Protein AF-A0A517PHU9-F1 (afdb_monomer)

Structure (mmCIF, N/CA/C/O backbone):
data_AF-A0A517PHU9-F1
#
_entry.id   AF-A0A517PHU9-F1
#
loop_
_atom_site.group_PDB
_atom_site.id
_atom_site.type_symbol
_atom_site.label_atom_id
_atom_site.label_alt_id
_atom_site.label_comp_id
_atom_site.label_asym_id
_atom_site.label_entity_id
_atom_site.label_seq_id
_atom_site.pdbx_PDB_ins_code
_atom_site.Cartn_x
_atom_site.Cartn_y
_atom_site.Cartn_z
_atom_site.occupancy
_atom_site.B_iso_or_equiv
_atom_site.auth_seq_id
_atom_site.auth_comp_id
_atom_site.auth_asym_id
_atom_site.auth_atom_id
_atom_site.pdbx_PDB_model_num
ATOM 1 N N . MET A 1 1 ? -7.280 48.985 -28.881 1.00 46.22 1 MET A N 1
ATOM 2 C CA . MET A 1 1 ? -6.033 48.273 -28.536 1.00 46.22 1 MET A CA 1
ATOM 3 C C . MET A 1 1 ? -6.426 47.048 -27.725 1.00 46.22 1 MET A C 1
ATOM 5 O O . MET A 1 1 ? -6.731 47.186 -26.551 1.00 46.22 1 MET A O 1
ATOM 9 N N . VAL A 1 2 ? -6.591 45.897 -28.382 1.00 38.28 2 VAL A N 1
ATOM 10 C CA . VAL A 1 2 ? -7.002 44.643 -27.729 1.00 38.28 2 VAL A CA 1
ATOM 11 C C . VAL A 1 2 ? -5.738 43.955 -27.226 1.00 38.28 2 VAL A C 1
ATOM 13 O O . VAL A 1 2 ? -4.862 43.632 -28.023 1.00 38.28 2 VAL A O 1
ATOM 16 N N . LEU A 1 3 ? -5.623 43.793 -25.909 1.00 48.06 3 LEU A N 1
ATOM 17 C CA . LEU A 1 3 ? -4.520 43.074 -25.283 1.00 48.06 3 LEU A CA 1
ATOM 18 C C . LEU A 1 3 ? -4.846 41.576 -25.309 1.00 48.06 3 LEU A C 1
ATOM 20 O O . LEU A 1 3 ? -5.691 41.102 -24.554 1.00 48.06 3 LEU A O 1
ATOM 24 N N . LEU A 1 4 ? -4.201 40.849 -26.217 1.00 51.66 4 LEU A N 1
ATOM 25 C CA . LEU A 1 4 ? -4.276 39.396 -26.305 1.00 51.66 4 LEU A CA 1
ATOM 26 C C . LEU A 1 4 ? -3.324 38.797 -25.258 1.00 51.66 4 LEU A C 1
ATOM 28 O O . LEU A 1 4 ? -2.106 38.866 -25.412 1.00 51.66 4 LEU A O 1
ATOM 32 N N . ILE A 1 5 ? -3.868 38.240 -24.175 1.00 63.97 5 ILE A N 1
ATOM 33 C CA . ILE A 1 5 ? -3.088 37.479 -23.191 1.00 63.97 5 ILE A CA 1
ATOM 34 C C . ILE A 1 5 ? -2.898 36.068 -23.753 1.00 63.97 5 ILE A C 1
ATOM 36 O O . ILE A 1 5 ? -3.802 35.237 -23.698 1.00 63.97 5 ILE A O 1
ATOM 40 N N . CYS A 1 6 ? -1.721 35.796 -24.314 1.00 52.59 6 CYS A N 1
ATOM 41 C CA . CYS A 1 6 ? -1.304 34.436 -24.637 1.00 52.59 6 CYS A CA 1
ATOM 42 C C . CYS A 1 6 ? -0.973 33.695 -23.333 1.00 52.59 6 CYS A C 1
ATOM 44 O O . CYS A 1 6 ? 0.110 33.883 -22.778 1.00 52.59 6 CYS A O 1
ATOM 46 N N . LEU A 1 7 ? -1.876 32.834 -22.849 1.00 63.62 7 LEU A N 1
ATOM 47 C CA . LEU A 1 7 ? -1.482 31.765 -21.932 1.00 63.62 7 LEU A CA 1
ATOM 48 C C . LEU A 1 7 ? -0.604 30.792 -22.720 1.00 63.62 7 LEU A C 1
ATOM 50 O O . LEU A 1 7 ? -1.102 29.975 -23.492 1.00 63.62 7 LEU A O 1
ATOM 54 N N . MET A 1 8 ? 0.709 30.903 -22.551 1.00 59.84 8 MET A N 1
ATOM 55 C CA . MET A 1 8 ? 1.625 29.863 -23.000 1.00 59.84 8 MET A CA 1
ATOM 56 C C . MET A 1 8 ? 1.336 28.613 -22.161 1.00 59.84 8 MET A C 1
ATOM 58 O O . MET A 1 8 ? 1.429 28.696 -20.933 1.00 59.84 8 MET A O 1
ATOM 62 N N . PRO A 1 9 ? 0.980 27.467 -22.766 1.00 56.69 9 PRO A N 1
ATOM 63 C CA . PRO A 1 9 ? 0.928 26.224 -22.023 1.00 56.69 9 PRO A CA 1
ATOM 64 C C . PRO A 1 9 ? 2.341 25.952 -21.512 1.00 56.69 9 PRO A C 1
ATOM 66 O O . PRO A 1 9 ? 3.284 25.807 -22.292 1.00 56.69 9 PRO A O 1
ATOM 69 N N . THR A 1 10 ? 2.509 25.922 -20.193 1.00 59.62 10 THR A N 1
ATOM 70 C CA . THR A 1 10 ? 3.708 25.357 -19.589 1.00 59.62 10 THR A CA 1
ATOM 71 C C . THR A 1 10 ? 3.777 23.909 -20.047 1.00 59.62 10 THR A C 1
ATOM 73 O O . THR A 1 10 ? 2.949 23.083 -19.667 1.00 59.62 10 THR A O 1
ATOM 76 N N . ALA A 1 11 ? 4.736 23.601 -20.919 1.00 56.56 11 ALA A N 1
ATOM 77 C CA . ALA A 1 11 ? 5.049 22.224 -21.246 1.00 56.56 11 ALA A CA 1
ATOM 78 C C . ALA A 1 11 ? 5.404 21.527 -19.929 1.00 56.56 11 ALA A C 1
ATOM 80 O O . ALA A 1 11 ? 6.419 21.847 -19.304 1.00 56.56 1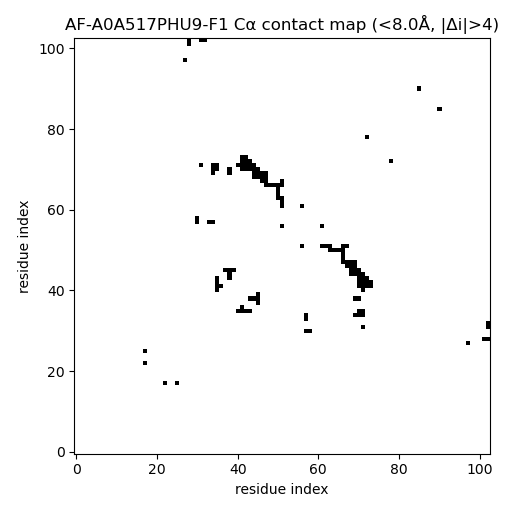1 ALA A O 1
ATOM 81 N N . LEU A 1 12 ? 4.523 20.633 -19.474 1.00 48.88 12 LEU A N 1
ATOM 82 C CA . LEU A 1 12 ? 4.771 19.785 -18.322 1.00 48.88 12 LEU A CA 1
ATOM 83 C C . LEU A 1 12 ? 6.050 19.009 -18.638 1.00 48.88 12 LEU A C 1
ATOM 85 O O . LEU A 1 12 ? 6.091 18.217 -19.580 1.00 48.88 12 LEU A O 1
ATOM 89 N N . LYS A 1 13 ? 7.126 19.336 -17.924 1.00 48.84 13 LYS A N 1
ATOM 90 C CA . LYS A 1 13 ? 8.439 18.727 -18.109 1.00 48.84 13 LYS A CA 1
ATOM 91 C C . LYS A 1 13 ? 8.251 17.208 -18.015 1.00 48.84 13 LYS A C 1
ATOM 93 O O . LYS A 1 13 ? 7.743 16.728 -17.004 1.00 48.84 13 LYS A O 1
ATOM 98 N N . GLY A 1 14 ? 8.596 16.479 -19.080 1.00 62.09 14 GLY A N 1
ATOM 99 C CA . GLY A 1 14 ? 8.592 15.015 -19.073 1.00 62.09 14 GLY A CA 1
ATOM 100 C C . GLY A 1 14 ? 9.361 14.482 -17.859 1.00 62.09 14 GLY A C 1
ATOM 101 O O . GLY A 1 14 ? 10.291 15.146 -17.394 1.00 62.09 14 GLY A O 1
ATOM 102 N N . GLY A 1 15 ? 8.920 13.335 -17.331 1.00 71.00 15 GLY A N 1
ATOM 103 C CA . GLY A 1 15 ? 9.391 12.775 -16.060 1.00 71.00 15 GLY A CA 1
ATOM 104 C C . GLY A 1 15 ? 10.915 12.780 -15.913 1.00 71.00 15 GLY A C 1
ATOM 105 O O . GLY A 1 15 ? 11.648 12.567 -16.878 1.00 71.00 15 GLY A O 1
ATOM 106 N N . GLU A 1 16 ? 11.386 13.059 -14.697 1.00 84.81 16 GLU A N 1
ATOM 107 C CA . GLU A 1 16 ? 12.812 13.073 -14.371 1.00 84.81 16 GLU A CA 1
ATOM 108 C C . GLU A 1 16 ? 13.432 11.688 -14.618 1.00 84.81 16 GLU A C 1
ATOM 110 O O . GLU A 1 16 ? 12.892 10.673 -14.177 1.00 84.81 16 GLU A O 1
ATOM 115 N N . THR A 1 17 ? 14.569 11.627 -15.320 1.00 92.31 17 THR A N 1
ATOM 116 C CA . THR A 1 17 ? 15.283 10.362 -15.532 1.00 92.31 17 THR A CA 1
ATOM 117 C C . THR A 1 17 ? 15.711 9.769 -14.192 1.00 92.31 17 THR A C 1
ATOM 119 O O . THR A 1 17 ? 16.427 10.413 -13.416 1.00 92.31 17 THR A O 1
ATOM 122 N N . VAL A 1 18 ? 15.310 8.521 -13.942 1.00 93.94 18 VAL A N 1
ATOM 123 C CA . VAL A 1 18 ? 15.661 7.811 -12.710 1.00 93.94 18 VAL A CA 1
ATOM 124 C C . VAL A 1 18 ? 17.168 7.551 -12.663 1.00 93.94 18 VAL A C 1
ATOM 126 O O . VAL A 1 18 ? 17.764 7.050 -13.616 1.00 93.94 18 VAL A O 1
ATOM 129 N N . ASN A 1 19 ? 17.791 7.904 -11.546 1.00 94.75 19 ASN A N 1
ATOM 130 C CA . ASN A 1 19 ? 19.196 7.683 -11.238 1.00 94.75 19 ASN A CA 1
ATOM 131 C C . ASN A 1 19 ? 19.352 7.388 -9.734 1.00 94.75 19 ASN A C 1
ATOM 133 O O . ASN A 1 19 ? 18.389 7.426 -8.971 1.00 94.75 19 ASN A O 1
ATOM 137 N N . VAL A 1 20 ? 20.575 7.104 -9.284 1.00 96.38 20 VAL A N 1
ATOM 138 C CA . VAL A 1 20 ? 20.840 6.720 -7.885 1.00 96.38 20 VAL A CA 1
ATOM 139 C C . VAL A 1 20 ? 20.385 7.763 -6.851 1.00 96.38 20 VAL A C 1
ATOM 141 O O . VAL A 1 20 ? 20.059 7.398 -5.726 1.00 96.38 20 VAL A O 1
ATOM 144 N N . LEU A 1 21 ? 20.324 9.045 -7.219 1.00 95.69 21 LEU A N 1
ATOM 145 C CA . LEU A 1 21 ? 19.963 10.136 -6.311 1.00 95.69 21 LEU A CA 1
ATOM 146 C C . LEU A 1 21 ? 18.448 10.280 -6.124 1.00 95.69 21 LEU A C 1
ATOM 148 O O . LEU A 1 21 ? 18.020 10.791 -5.094 1.00 95.69 21 LEU A O 1
ATOM 152 N N . ASN A 1 22 ? 17.638 9.841 -7.094 1.00 91.94 22 ASN A N 1
ATOM 153 C CA . ASN A 1 22 ? 16.176 9.985 -7.054 1.00 91.94 22 ASN A CA 1
ATOM 154 C C . ASN A 1 22 ? 15.418 8.647 -7.004 1.00 91.94 22 ASN A C 1
ATOM 156 O O . ASN A 1 22 ? 14.193 8.655 -6.876 1.00 91.94 22 ASN A O 1
ATOM 160 N N . TYR A 1 23 ? 16.127 7.513 -7.044 1.00 93.06 23 TYR A N 1
ATOM 161 C CA . TYR A 1 23 ? 15.531 6.175 -7.055 1.00 93.06 23 TYR A CA 1
ATOM 162 C C . TYR A 1 23 ? 14.555 5.942 -5.898 1.00 93.06 23 TYR A C 1
ATOM 164 O O . TYR A 1 23 ? 13.474 5.416 -6.121 1.00 93.06 23 TYR A O 1
ATOM 172 N N . ILE A 1 24 ? 14.894 6.370 -4.675 1.00 92.38 24 ILE A N 1
ATOM 173 C CA . ILE A 1 24 ? 14.041 6.150 -3.492 1.00 92.38 24 ILE A CA 1
ATOM 174 C C . ILE A 1 24 ? 12.667 6.802 -3.682 1.00 92.38 24 ILE A C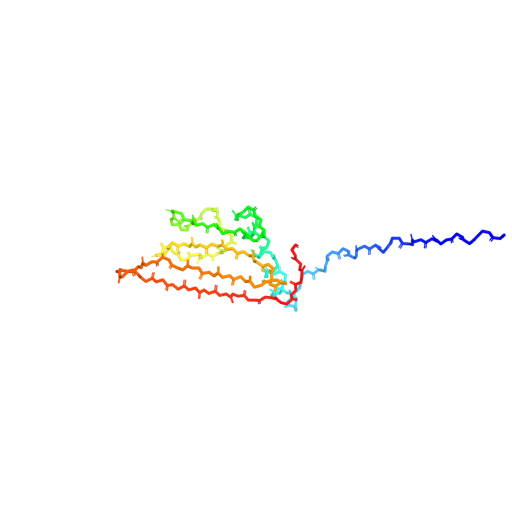 1
ATOM 176 O O . ILE A 1 24 ? 11.644 6.167 -3.432 1.00 92.38 24 ILE A O 1
ATOM 180 N N . SER A 1 25 ? 12.632 8.050 -4.152 1.00 90.75 25 SER A N 1
ATOM 181 C CA . SER A 1 25 ? 11.368 8.729 -4.440 1.00 90.75 25 SER A CA 1
ATOM 182 C C . SER A 1 25 ? 10.647 8.105 -5.628 1.00 90.75 25 SER A C 1
ATOM 184 O O . SER A 1 25 ? 9.451 7.869 -5.539 1.00 90.75 25 SER A O 1
ATOM 186 N N . ALA A 1 26 ? 11.362 7.807 -6.714 1.00 92.06 26 ALA A N 1
ATOM 187 C CA . ALA A 1 26 ? 10.761 7.220 -7.908 1.00 92.06 26 ALA A CA 1
ATOM 188 C C . ALA A 1 26 ? 10.104 5.858 -7.615 1.00 92.06 26 ALA A C 1
ATOM 190 O O . ALA A 1 26 ? 8.985 5.607 -8.051 1.00 92.06 26 ALA A O 1
ATOM 191 N N . GLU A 1 27 ? 10.765 5.006 -6.831 1.00 91.88 27 GLU A N 1
ATOM 192 C CA . GLU A 1 27 ? 10.225 3.714 -6.403 1.00 91.88 27 GLU A CA 1
ATOM 193 C C . GLU A 1 27 ? 9.062 3.883 -5.416 1.00 91.88 27 GLU A C 1
ATOM 195 O O . GLU A 1 27 ? 8.075 3.159 -5.504 1.00 91.88 27 GLU A O 1
ATOM 200 N N . THR A 1 28 ? 9.125 4.866 -4.510 1.00 93.06 28 THR A N 1
ATOM 201 C CA . THR A 1 28 ? 8.004 5.174 -3.601 1.00 93.06 28 THR A CA 1
ATOM 202 C C . THR A 1 28 ? 6.756 5.585 -4.384 1.00 93.06 28 THR A C 1
ATOM 204 O O . THR A 1 28 ? 5.674 5.059 -4.122 1.00 93.06 28 THR A O 1
ATOM 207 N N . ASP A 1 29 ? 6.911 6.461 -5.380 1.00 92.06 29 ASP A N 1
ATOM 208 C CA . ASP A 1 29 ? 5.821 6.909 -6.252 1.00 92.06 29 ASP A CA 1
ATOM 209 C C . ASP A 1 29 ? 5.226 5.731 -7.048 1.00 92.06 29 ASP A C 1
ATOM 211 O O . ASP A 1 29 ? 4.003 5.606 -7.150 1.00 92.06 29 ASP A O 1
ATOM 215 N N . LEU A 1 30 ? 6.069 4.823 -7.562 1.00 92.00 30 LEU A N 1
ATOM 216 C CA . LEU A 1 30 ? 5.619 3.600 -8.241 1.00 92.00 30 LEU A CA 1
ATOM 217 C C . LEU A 1 30 ? 4.817 2.686 -7.307 1.00 92.00 30 LEU A C 1
ATOM 219 O O . LEU A 1 30 ? 3.703 2.293 -7.651 1.00 92.00 30 LEU A O 1
ATOM 223 N N . GLN A 1 31 ? 5.331 2.400 -6.109 1.00 93.75 31 GLN A N 1
ATOM 224 C CA . GLN A 1 31 ? 4.641 1.552 -5.132 1.00 93.75 31 GLN A CA 1
ATOM 225 C C . GLN A 1 31 ? 3.296 2.163 -4.717 1.00 93.75 31 GLN A C 1
ATOM 227 O O . GLN A 1 31 ? 2.284 1.463 -4.664 1.00 93.75 31 GLN A O 1
ATOM 232 N N . PHE A 1 32 ? 3.249 3.471 -4.453 1.00 94.56 32 PHE A N 1
ATOM 233 C CA . PHE A 1 32 ? 2.007 4.157 -4.092 1.00 94.56 32 PHE A CA 1
ATOM 234 C C . PHE A 1 32 ? 0.983 4.097 -5.226 1.00 94.56 32 PHE A C 1
ATOM 236 O O . PHE A 1 32 ? -0.182 3.771 -4.985 1.00 94.56 32 PHE A O 1
ATOM 243 N N . LYS A 1 33 ? 1.416 4.346 -6.464 1.00 94.06 33 LYS A N 1
ATOM 244 C CA . LYS A 1 33 ? 0.560 4.252 -7.647 1.00 94.06 33 LYS A CA 1
ATOM 245 C C . LYS A 1 33 ? -0.011 2.846 -7.817 1.00 94.06 33 LYS A C 1
ATOM 247 O O . LYS A 1 33 ? -1.217 2.703 -8.021 1.00 94.06 33 LYS A O 1
ATOM 252 N N . ASP A 1 34 ? 0.822 1.819 -7.705 1.00 94.75 34 ASP A N 1
ATOM 253 C CA . ASP A 1 34 ? 0.400 0.438 -7.927 1.00 94.75 34 ASP A CA 1
ATOM 254 C C . ASP A 1 34 ? -0.526 -0.066 -6.813 1.00 94.75 34 ASP A C 1
ATOM 256 O O . ASP A 1 34 ? -1.532 -0.715 -7.105 1.00 94.75 34 ASP A O 1
ATOM 260 N N . TYR A 1 35 ? -0.271 0.281 -5.546 1.00 95.31 35 TYR A N 1
ATOM 261 C CA . TYR A 1 35 ? -1.178 -0.061 -4.444 1.00 95.31 35 TYR A CA 1
ATOM 262 C C . TYR A 1 35 ? -2.498 0.706 -4.498 1.00 95.31 35 TYR A C 1
ATOM 264 O O . TYR A 1 35 ? -3.546 0.121 -4.211 1.00 95.31 35 TYR A O 1
ATOM 272 N N . ALA A 1 36 ? -2.479 1.980 -4.897 1.00 95.75 36 ALA A N 1
ATOM 273 C CA . ALA A 1 36 ? -3.703 2.730 -5.148 1.00 95.75 36 ALA A CA 1
ATOM 274 C C . ALA A 1 36 ? -4.510 2.064 -6.271 1.00 95.75 36 ALA A C 1
ATOM 276 O O . ALA A 1 36 ? -5.693 1.789 -6.086 1.00 95.75 36 ALA A O 1
ATOM 277 N N . ALA A 1 37 ? -3.880 1.722 -7.399 1.00 95.31 37 ALA A N 1
ATOM 278 C CA . ALA A 1 37 ? -4.542 1.027 -8.502 1.00 95.31 37 ALA A CA 1
ATOM 279 C C . ALA A 1 37 ? -5.112 -0.334 -8.069 1.00 95.31 37 ALA A C 1
ATOM 281 O O . ALA A 1 37 ? -6.272 -0.635 -8.358 1.00 95.31 37 ALA A O 1
ATOM 282 N N . LEU A 1 38 ? -4.340 -1.121 -7.314 1.00 94.44 38 LEU A N 1
ATOM 283 C CA . LEU A 1 38 ? -4.760 -2.417 -6.781 1.00 94.44 38 LEU A CA 1
ATOM 284 C C . LEU A 1 38 ? -5.977 -2.291 -5.850 1.00 94.44 38 LEU A C 1
ATOM 286 O O . LEU A 1 38 ? -6.869 -3.138 -5.885 1.00 94.44 38 LEU A O 1
ATOM 290 N N . ALA A 1 39 ? -6.039 -1.232 -5.039 1.00 95.94 39 ALA A N 1
ATOM 291 C CA . ALA A 1 39 ? -7.162 -0.965 -4.143 1.00 95.94 39 ALA A CA 1
ATOM 292 C C . ALA A 1 39 ? -8.393 -0.348 -4.832 1.00 95.94 39 ALA A C 1
ATOM 294 O O . ALA A 1 39 ? -9.439 -0.199 -4.196 1.00 95.94 39 ALA A O 1
ATOM 295 N N . GLY A 1 40 ? -8.299 -0.014 -6.123 1.00 96.69 40 GLY A N 1
ATOM 296 C CA . GLY A 1 40 ? -9.366 0.651 -6.875 1.00 96.69 40 GLY A CA 1
ATOM 297 C C . GLY A 1 40 ? -9.366 2.179 -6.749 1.00 96.69 40 GLY A C 1
ATOM 298 O O . GLY A 1 40 ? -10.396 2.812 -6.978 1.00 96.69 40 GLY A O 1
ATOM 299 N N . GLY A 1 41 ? -8.232 2.769 -6.376 1.00 96.00 41 GLY A N 1
AT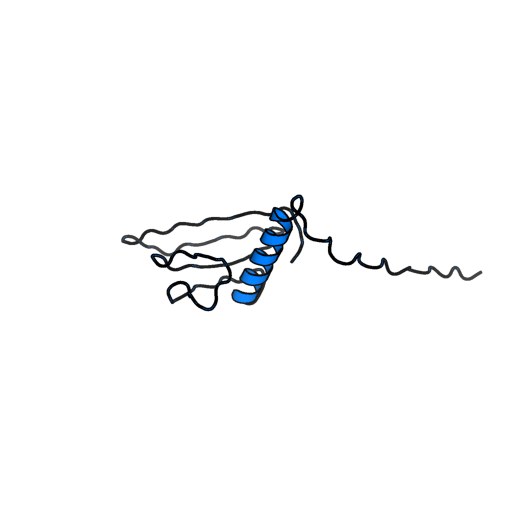OM 300 C CA . GLY A 1 41 ? -7.973 4.207 -6.326 1.00 96.00 41 GLY A CA 1
ATOM 301 C C . GLY A 1 41 ? -7.472 4.704 -4.967 1.00 96.00 41 GLY A C 1
ATOM 302 O O . GLY A 1 41 ? -7.512 3.997 -3.958 1.00 96.00 41 GLY A O 1
ATOM 303 N N . VAL A 1 42 ? -7.031 5.965 -4.937 1.00 94.44 42 VAL A N 1
ATOM 304 C CA . VAL A 1 42 ? -6.680 6.679 -3.697 1.00 94.44 42 VAL A CA 1
ATOM 305 C C . VAL A 1 42 ? -7.913 6.780 -2.788 1.00 94.44 42 VAL A C 1
ATOM 307 O O . VAL A 1 42 ? -9.040 6.974 -3.248 1.00 94.44 42 VAL A O 1
ATOM 310 N N . GLY A 1 43 ? -7.715 6.613 -1.482 1.00 94.69 43 GLY A N 1
ATOM 311 C CA . GLY A 1 43 ? -8.779 6.641 -0.478 1.00 94.69 43 GLY A CA 1
ATOM 312 C C . GLY A 1 43 ? -9.560 5.331 -0.338 1.00 94.69 43 GLY A C 1
ATOM 313 O O . GLY A 1 43 ? -10.519 5.270 0.436 1.00 94.69 43 GLY A O 1
ATOM 314 N N . LYS A 1 44 ? -9.181 4.274 -1.066 1.00 96.56 44 LYS A N 1
ATOM 315 C CA . LYS A 1 44 ? -9.795 2.943 -0.969 1.00 96.56 44 LYS A CA 1
ATOM 316 C C . LYS A 1 44 ? -8.923 1.999 -0.146 1.00 96.56 44 LYS A C 1
ATOM 318 O O . LYS A 1 44 ? -7.701 2.015 -0.252 1.00 96.56 44 LYS A O 1
ATOM 323 N N . LEU A 1 45 ? -9.578 1.167 0.667 1.00 96.25 45 LEU A N 1
ATOM 324 C CA . LEU A 1 45 ? -8.933 0.106 1.438 1.00 96.25 45 LEU A CA 1
ATOM 325 C C . LEU A 1 45 ? -9.243 -1.249 0.803 1.00 96.25 45 LEU A C 1
ATOM 327 O O . LEU A 1 45 ? -10.399 -1.678 0.776 1.00 96.25 45 LEU A O 1
ATOM 331 N N . LEU A 1 46 ? -8.207 -1.950 0.361 1.00 96.06 46 LEU A N 1
ATOM 332 C CA . LEU A 1 46 ? -8.286 -3.342 -0.055 1.00 96.06 46 LEU A CA 1
ATOM 333 C C . LEU A 1 46 ? -7.989 -4.255 1.129 1.00 96.06 46 LEU A C 1
ATOM 335 O O . LEU A 1 46 ? -6.966 -4.097 1.784 1.00 96.06 46 LEU A O 1
ATOM 339 N N . ASN A 1 47 ? -8.840 -5.253 1.358 1.00 95.62 47 ASN A N 1
ATOM 340 C CA . ASN A 1 47 ? -8.562 -6.353 2.281 1.00 95.62 47 ASN A CA 1
ATOM 341 C C . ASN A 1 47 ? -8.281 -7.617 1.469 1.00 95.62 47 ASN A C 1
ATOM 343 O O . ASN A 1 47 ? -9.202 -8.185 0.877 1.00 95.62 47 ASN A O 1
ATOM 347 N N . VAL A 1 48 ? -7.027 -8.062 1.444 1.00 93.94 48 VAL A N 1
ATOM 348 C CA . VAL A 1 48 ? -6.634 -9.265 0.709 1.00 93.94 48 VAL A CA 1
ATOM 349 C C . VAL A 1 48 ? -7.078 -10.498 1.500 1.00 93.94 48 VAL A C 1
ATOM 351 O O . VAL A 1 48 ? -6.886 -10.583 2.713 1.00 93.94 48 VAL A O 1
ATOM 354 N N . ARG A 1 49 ? -7.732 -11.446 0.821 1.00 94.06 49 ARG A N 1
ATOM 355 C CA . ARG A 1 49 ? -8.292 -12.666 1.439 1.00 94.06 49 ARG A CA 1
ATOM 356 C C . ARG A 1 49 ? -7.458 -13.921 1.197 1.00 94.06 49 ARG A C 1
ATOM 358 O O . ARG A 1 49 ? -7.767 -14.969 1.752 1.00 94.06 49 ARG A O 1
ATOM 365 N N . GLU A 1 50 ? -6.399 -13.794 0.410 1.00 93.44 50 GLU A N 1
ATOM 366 C CA . GLU A 1 50 ? -5.463 -14.862 0.082 1.00 93.44 50 GLU A CA 1
ATOM 367 C C . GLU A 1 50 ? -4.038 -14.454 0.466 1.00 93.44 50 GLU A C 1
ATOM 369 O O . GLU A 1 50 ? -3.736 -13.274 0.655 1.00 93.44 50 GLU A O 1
ATOM 374 N N . VAL A 1 51 ? -3.151 -15.441 0.594 1.00 93.06 51 VAL A N 1
ATOM 375 C CA . VAL A 1 51 ? -1.727 -15.187 0.844 1.00 93.06 51 VAL A CA 1
ATOM 376 C C . VAL A 1 51 ? -1.099 -14.423 -0.322 1.00 93.06 51 VAL A C 1
ATOM 378 O O . VAL A 1 51 ? -1.521 -14.569 -1.470 1.00 93.06 51 VAL A O 1
ATOM 381 N N . TYR A 1 52 ? -0.050 -13.648 -0.040 1.00 91.62 52 TYR A N 1
ATOM 382 C CA . TYR A 1 52 ? 0.647 -12.866 -1.062 1.00 91.62 52 TYR A CA 1
ATOM 383 C C . TYR A 1 52 ? 1.074 -13.746 -2.252 1.00 91.62 52 TYR A C 1
ATOM 385 O O . TYR A 1 52 ? 1.620 -14.845 -2.071 1.00 91.62 52 TYR A O 1
ATOM 393 N N . SER A 1 53 ? 0.802 -13.272 -3.471 1.00 90.44 53 SER A N 1
ATOM 394 C CA . SER A 1 53 ? 1.091 -14.009 -4.704 1.00 90.44 53 SER A CA 1
ATOM 395 C C . SER A 1 53 ? 2.597 -14.099 -4.950 1.00 90.44 53 SER A C 1
ATOM 397 O O . SER A 1 53 ? 3.351 -13.184 -4.636 1.00 90.44 53 SER A O 1
ATOM 399 N N . VAL A 1 54 ? 3.043 -15.201 -5.553 1.00 92.38 54 VAL A N 1
ATOM 400 C CA . VAL A 1 54 ? 4.432 -15.366 -6.027 1.00 92.38 54 VAL A CA 1
ATOM 401 C C . VAL A 1 54 ? 4.579 -15.098 -7.525 1.00 92.38 54 VAL A C 1
ATOM 403 O O . VAL A 1 54 ? 5.687 -15.119 -8.043 1.00 92.38 54 VAL A O 1
ATOM 406 N N . LYS 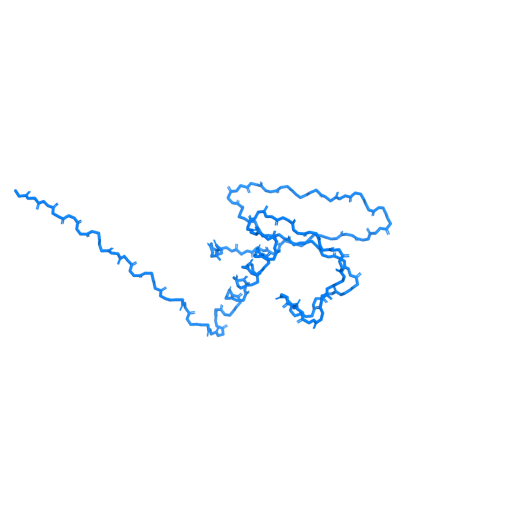A 1 55 ? 3.462 -14.885 -8.234 1.00 91.25 55 LYS A N 1
ATOM 407 C CA . LYS A 1 55 ? 3.442 -14.649 -9.688 1.00 91.25 55 LYS A CA 1
ATOM 408 C C . LYS A 1 55 ? 3.052 -13.221 -10.060 1.00 91.25 55 LYS A C 1
ATOM 410 O O . LYS A 1 55 ? 3.455 -12.752 -11.113 1.00 91.25 55 LYS A O 1
ATOM 415 N N . ASN A 1 56 ? 2.257 -12.557 -9.222 1.00 88.00 56 ASN A N 1
ATOM 416 C CA . ASN A 1 56 ? 1.783 -11.195 -9.451 1.00 88.00 56 ASN A CA 1
ATOM 417 C C . ASN A 1 56 ? 2.080 -10.350 -8.208 1.00 88.00 56 ASN A C 1
ATOM 419 O O . ASN A 1 56 ? 1.275 -10.316 -7.278 1.00 88.00 56 ASN A O 1
ATOM 423 N N . GLN A 1 57 ? 3.283 -9.781 -8.156 1.00 88.19 57 GLN A N 1
ATOM 424 C CA . GLN A 1 57 ? 3.835 -9.109 -6.980 1.00 88.19 57 GLN A CA 1
ATOM 425 C C . GLN A 1 57 ? 3.903 -7.602 -7.218 1.00 88.19 57 GLN A C 1
ATOM 427 O O . GLN A 1 57 ? 4.639 -7.165 -8.094 1.00 88.19 57 GLN A O 1
ATOM 432 N N . THR A 1 58 ? 3.171 -6.823 -6.417 1.00 89.88 58 THR A N 1
ATOM 433 C CA . THR A 1 58 ? 3.303 -5.354 -6.389 1.00 89.88 58 THR A CA 1
ATOM 434 C C . THR A 1 58 ? 4.608 -4.940 -5.708 1.00 89.88 58 THR A C 1
ATOM 436 O O . THR A 1 58 ? 5.359 -4.108 -6.201 1.00 89.88 58 THR A O 1
ATOM 439 N N . THR A 1 59 ? 4.925 -5.592 -4.593 1.00 89.94 59 THR A N 1
ATOM 440 C CA . THR A 1 59 ? 6.206 -5.481 -3.901 1.00 89.94 59 THR A CA 1
ATOM 441 C C . THR A 1 59 ? 6.866 -6.849 -3.896 1.00 89.94 59 THR A C 1
ATOM 443 O O . THR A 1 59 ? 6.237 -7.870 -3.596 1.00 89.94 59 THR A O 1
ATOM 446 N N . ILE A 1 60 ? 8.154 -6.876 -4.223 1.00 89.31 60 ILE A N 1
ATOM 447 C CA . ILE A 1 60 ? 8.936 -8.107 -4.191 1.00 89.31 60 ILE A CA 1
ATOM 448 C C . ILE A 1 60 ? 9.012 -8.665 -2.765 1.00 89.31 60 ILE A C 1
ATOM 450 O O . ILE A 1 60 ? 9.092 -7.922 -1.790 1.00 89.31 60 ILE A O 1
ATOM 454 N N . HIS A 1 61 ? 9.005 -9.993 -2.654 1.00 90.06 61 HIS A N 1
ATOM 455 C CA . HIS A 1 61 ? 9.201 -10.707 -1.385 1.00 90.06 61 HIS A CA 1
ATOM 456 C C . HIS A 1 61 ? 8.194 -10.336 -0.272 1.00 90.06 61 HIS A C 1
ATOM 458 O O . HIS A 1 61 ? 8.554 -10.261 0.903 1.00 90.06 61 HIS A O 1
ATOM 464 N N . GLY A 1 62 ? 6.917 -10.144 -0.622 1.00 89.94 62 GLY A N 1
ATOM 465 C CA . GLY A 1 62 ? 5.849 -9.977 0.370 1.00 89.94 62 GLY A CA 1
ATOM 466 C C . GLY A 1 62 ? 5.760 -11.161 1.346 1.00 89.94 62 GLY A C 1
ATOM 467 O O . GLY A 1 62 ? 5.877 -12.321 0.940 1.00 89.94 62 GLY A O 1
ATOM 468 N N . ASN A 1 63 ? 5.540 -10.874 2.635 1.00 92.50 63 ASN A N 1
ATOM 469 C CA . ASN A 1 63 ? 5.421 -11.901 3.673 1.00 92.50 63 ASN A CA 1
ATOM 470 C C . ASN A 1 63 ? 4.170 -12.764 3.429 1.00 92.50 63 ASN A C 1
ATOM 472 O O . ASN A 1 63 ? 3.079 -12.244 3.220 1.00 92.50 63 ASN A O 1
ATOM 476 N N . ARG A 1 64 ? 4.300 -14.090 3.462 1.00 94.06 64 ARG A N 1
ATOM 477 C CA . ARG A 1 64 ? 3.183 -15.018 3.206 1.00 94.06 64 ARG A CA 1
ATOM 478 C C . ARG A 1 64 ? 2.571 -15.609 4.477 1.00 94.06 64 ARG A C 1
ATOM 480 O O . ARG A 1 64 ? 1.569 -16.309 4.373 1.00 94.06 64 ARG A O 1
ATOM 487 N N . ASP A 1 65 ? 3.118 -15.276 5.645 1.00 94.38 65 ASP A N 1
ATOM 488 C CA . ASP A 1 65 ? 2.621 -15.720 6.954 1.00 94.38 65 ASP A CA 1
ATOM 489 C C . ASP A 1 65 ? 1.497 -14.822 7.506 1.00 94.38 65 ASP A C 1
ATOM 491 O O . ASP A 1 65 ? 0.908 -15.114 8.548 1.00 94.38 65 ASP A O 1
ATOM 495 N N . ILE A 1 66 ? 1.184 -13.720 6.816 1.00 92.69 66 ILE A N 1
ATOM 496 C CA . ILE A 1 66 ? 0.150 -12.752 7.197 1.00 92.69 66 ILE A CA 1
ATOM 497 C C . ILE A 1 66 ? -0.776 -12.431 6.022 1.00 92.69 66 ILE A C 1
ATOM 499 O O . ILE A 1 66 ? -0.419 -12.591 4.855 1.00 92.69 66 ILE A O 1
ATOM 503 N N . LEU A 1 67 ? -1.974 -11.940 6.344 1.00 94.38 67 LEU A N 1
ATOM 504 C CA . LEU A 1 67 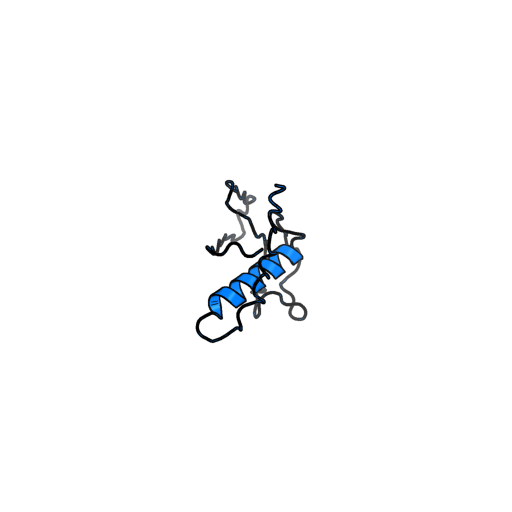? -2.867 -11.309 5.374 1.00 94.38 67 LEU A CA 1
ATOM 505 C C . LEU A 1 67 ? -2.687 -9.795 5.432 1.00 94.38 67 LEU A C 1
ATOM 507 O O . LEU A 1 67 ? -2.542 -9.225 6.515 1.00 94.38 67 LEU A O 1
ATOM 511 N N . TYR A 1 68 ? -2.725 -9.156 4.266 1.00 94.75 68 TYR A N 1
ATOM 512 C CA . TYR A 1 68 ? -2.537 -7.718 4.139 1.00 94.75 68 TYR A CA 1
ATOM 513 C C . TYR A 1 68 ? -3.844 -6.981 3.875 1.00 94.75 68 TYR A C 1
ATOM 515 O O . TYR A 1 68 ? -4.731 -7.465 3.166 1.00 94.75 68 TYR A O 1
ATOM 523 N N . SER A 1 69 ? -3.883 -5.749 4.368 1.00 95.62 69 SER A N 1
ATOM 524 C CA . SER A 1 69 ? -4.779 -4.716 3.871 1.00 95.62 69 SER A CA 1
ATOM 525 C C . SER A 1 69 ? -3.939 -3.549 3.360 1.00 95.62 69 SER A C 1
ATOM 527 O O . SER A 1 69 ? -2.973 -3.161 4.016 1.00 95.62 69 SER A O 1
ATOM 529 N N . PHE A 1 70 ? -4.296 -3.005 2.198 1.00 95.69 70 PHE A N 1
ATOM 530 C CA . PHE A 1 70 ? -3.557 -1.931 1.531 1.00 95.69 70 PHE A CA 1
ATOM 531 C C . PHE A 1 70 ? -4.468 -0.743 1.254 1.00 95.69 70 PHE A C 1
ATOM 533 O O . PHE A 1 70 ? -5.622 -0.918 0.863 1.00 95.69 70 PHE A O 1
ATOM 540 N N . GLY A 1 71 ? -3.935 0.460 1.425 1.00 95.62 71 GLY A N 1
ATOM 541 C CA . GLY A 1 71 ? -4.602 1.696 1.050 1.00 95.62 71 GLY A CA 1
ATOM 542 C C . GLY A 1 71 ? -3.595 2.832 0.968 1.00 95.62 71 GLY A C 1
ATOM 543 O O . GLY A 1 71 ? -2.624 2.860 1.723 1.00 95.62 71 GLY A O 1
ATOM 544 N N . VAL A 1 72 ? -3.838 3.754 0.044 1.00 95.69 72 VAL A N 1
ATOM 545 C CA . VAL A 1 72 ? -3.062 4.986 -0.122 1.00 95.69 72 VAL A CA 1
ATOM 546 C C . VAL A 1 72 ? -4.026 6.147 0.036 1.00 95.69 72 VAL A C 1
ATOM 548 O O . VAL A 1 72 ? -5.106 6.138 -0.557 1.00 95.69 72 VAL A O 1
ATOM 551 N N . TYR A 1 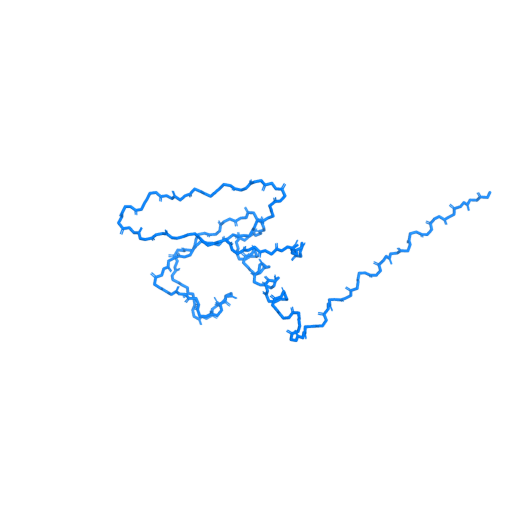73 ? -3.664 7.117 0.867 1.00 94.94 73 TYR A N 1
ATOM 552 C CA . TYR A 1 73 ? -4.544 8.209 1.261 1.00 94.94 73 TYR A CA 1
ATOM 553 C C . TYR A 1 73 ? -3.819 9.539 1.115 1.00 94.94 73 TYR A C 1
ATOM 555 O O . TYR A 1 73 ? -2.699 9.685 1.599 1.00 94.94 73 TYR A O 1
ATOM 563 N N . ASP A 1 74 ? -4.491 10.507 0.497 1.00 93.06 74 ASP A N 1
ATOM 564 C CA . ASP A 1 74 ? -4.119 11.911 0.622 1.00 93.06 74 ASP A CA 1
ATOM 565 C C . ASP A 1 74 ? -4.575 12.415 2.000 1.00 93.06 74 ASP A C 1
ATOM 567 O O . ASP A 1 74 ? -5.745 12.288 2.372 1.00 93.06 74 ASP A O 1
ATOM 571 N N . LEU A 1 75 ? -3.630 12.955 2.767 1.00 92.06 75 LEU A N 1
ATOM 572 C CA . LEU A 1 75 ? -3.848 13.452 4.123 1.00 92.06 75 LEU A CA 1
ATOM 573 C C . LEU A 1 75 ? -4.157 14.956 4.167 1.00 92.06 75 LEU A C 1
ATOM 575 O O . LEU A 1 75 ? -4.077 15.567 5.233 1.00 92.06 75 LEU A O 1
ATOM 579 N N . ALA A 1 76 ? -4.600 15.548 3.052 1.00 91.50 76 ALA A N 1
ATOM 580 C CA . ALA A 1 76 ? -5.274 16.850 3.044 1.00 91.50 76 ALA A CA 1
ATOM 581 C C . ALA A 1 76 ? -6.506 16.889 3.977 1.00 91.50 76 ALA A C 1
ATOM 583 O O . ALA A 1 76 ? -6.980 17.961 4.356 1.00 91.50 76 ALA A O 1
ATOM 584 N N . SER A 1 77 ? 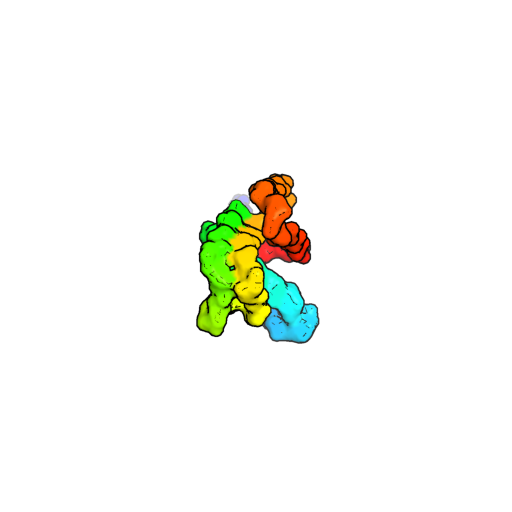-7.036 15.725 4.366 1.00 90.62 77 SER A N 1
ATOM 585 C CA . SER A 1 77 ? -8.022 15.559 5.435 1.00 90.62 77 SER A CA 1
ATOM 586 C C . SER A 1 77 ? -7.662 14.371 6.343 1.00 90.62 77 SER A C 1
ATOM 588 O O . SER A 1 77 ? -7.040 13.416 5.876 1.00 90.62 77 SER A O 1
ATOM 590 N N . PRO A 1 78 ? -8.053 14.383 7.635 1.00 94.69 78 PRO A N 1
ATOM 591 C CA . PRO A 1 78 ? -7.752 13.285 8.550 1.00 94.69 78 PRO A CA 1
ATOM 592 C C . PRO A 1 78 ? -8.375 11.954 8.113 1.00 94.69 78 PRO A C 1
ATOM 594 O O . PRO A 1 78 ? -9.543 11.897 7.728 1.00 94.69 78 PRO A O 1
ATOM 597 N N . VAL A 1 79 ? -7.621 10.866 8.271 1.00 95.00 79 VAL A N 1
ATOM 598 C CA . VAL A 1 79 ? -8.090 9.492 8.045 1.00 95.00 79 VAL A CA 1
ATOM 599 C C . VAL A 1 79 ? -8.114 8.740 9.371 1.00 95.00 79 VAL A C 1
ATOM 601 O O . VAL A 1 79 ? -7.161 8.788 10.144 1.00 95.00 79 VAL A O 1
ATOM 604 N N . THR A 1 80 ? -9.207 8.020 9.633 1.00 96.00 80 THR A N 1
ATOM 605 C CA . THR A 1 80 ? -9.341 7.136 10.800 1.00 96.00 80 THR A CA 1
ATOM 606 C C . THR A 1 80 ? -9.329 5.681 10.347 1.00 96.00 80 THR A C 1
ATOM 608 O O . THR A 1 80 ? -10.155 5.281 9.529 1.00 96.00 80 THR A O 1
ATOM 611 N N . VAL A 1 81 ? -8.422 4.876 10.906 1.00 94.81 81 VAL A N 1
ATOM 612 C CA . VAL A 1 81 ? -8.347 3.429 10.655 1.00 94.81 81 VAL A CA 1
ATOM 613 C C . VAL A 1 81 ? -8.863 2.678 11.878 1.00 94.81 81 VAL A C 1
ATOM 615 O O . VAL A 1 81 ? -8.315 2.809 12.971 1.00 94.81 81 VAL A O 1
ATOM 618 N N . ILE A 1 82 ? -9.905 1.866 11.692 1.00 95.56 82 ILE A N 1
ATOM 619 C CA . ILE A 1 82 ? -10.499 1.044 12.753 1.00 95.56 82 ILE A CA 1
ATOM 620 C C . ILE A 1 82 ? -10.086 -0.410 12.531 1.00 95.56 82 ILE A C 1
ATOM 622 O O . ILE A 1 82 ? -10.419 -1.006 11.507 1.00 95.56 82 ILE A O 1
ATOM 626 N N . LYS A 1 83 ? -9.369 -0.993 13.496 1.00 94.62 83 LYS A N 1
ATOM 627 C CA . LYS A 1 83 ? -9.024 -2.420 13.474 1.00 94.62 83 LYS A CA 1
ATOM 628 C C . LYS A 1 83 ? -10.134 -3.243 14.136 1.00 94.62 83 LYS A C 1
ATOM 630 O O . LYS A 1 83 ? -10.607 -2.846 15.202 1.00 94.62 83 LYS A O 1
ATOM 635 N N . PRO A 1 84 ? -10.541 -4.386 13.554 1.00 93.75 84 PRO A N 1
ATOM 636 C CA . PRO A 1 84 ? -11.482 -5.284 14.211 1.00 93.75 84 PRO A CA 1
ATOM 637 C C . PRO A 1 84 ? -10.840 -5.927 15.446 1.00 93.75 84 PRO A C 1
ATOM 639 O O . PRO A 1 84 ? -9.618 -6.048 15.521 1.00 93.75 84 PRO A O 1
ATOM 642 N N . ALA A 1 85 ? -11.664 -6.384 16.391 1.00 95.44 85 ALA A N 1
ATOM 643 C CA . ALA A 1 85 ? -11.182 -7.177 17.516 1.00 95.44 85 ALA A CA 1
ATOM 644 C C . ALA A 1 85 ? -10.527 -8.477 17.019 1.00 95.44 85 ALA A C 1
ATOM 646 O O . ALA A 1 85 ? -11.086 -9.186 16.180 1.00 95.44 85 ALA A O 1
ATOM 647 N N . ALA A 1 86 ? -9.347 -8.786 17.550 1.00 93.25 86 ALA A N 1
ATOM 648 C CA . ALA A 1 86 ? -8.560 -9.957 17.178 1.00 93.25 86 ALA A CA 1
ATOM 649 C C . ALA A 1 86 ? -7.864 -10.543 18.422 1.00 93.25 86 ALA A C 1
ATOM 651 O O . ALA A 1 86 ? -6.643 -10.474 18.524 1.00 93.25 86 ALA A O 1
ATOM 652 N N . PRO A 1 87 ? -8.624 -11.076 19.400 1.00 93.75 87 PRO A N 1
ATOM 653 C CA . PRO A 1 87 ? -8.070 -11.497 20.692 1.00 93.75 87 PRO A CA 1
ATOM 654 C C . PRO A 1 87 ? -6.982 -12.572 20.558 1.00 93.75 87 PRO A C 1
ATOM 656 O O . PRO A 1 87 ? -6.008 -12.548 21.302 1.00 93.75 87 PRO A O 1
ATOM 659 N N . ASP A 1 88 ? -7.106 -13.444 19.556 1.00 95.75 88 ASP A N 1
ATOM 660 C CA . ASP A 1 88 ? -6.213 -14.592 19.357 1.00 95.75 88 ASP A CA 1
ATOM 661 C C . ASP A 1 88 ? -5.300 -14.441 18.129 1.00 95.75 88 ASP A C 1
ATOM 663 O O . ASP A 1 88 ? -4.724 -15.419 17.647 1.00 95.75 88 ASP A O 1
ATOM 667 N N . ARG A 1 89 ? -5.204 -13.238 17.542 1.00 93.50 89 ARG A N 1
ATOM 668 C CA . ARG A 1 89 ? -4.426 -13.004 16.315 1.00 93.50 89 ARG A CA 1
ATOM 669 C C . ARG A 1 89 ? -3.630 -11.710 16.383 1.00 93.50 89 ARG A C 1
ATOM 671 O O . ARG A 1 89 ? -4.149 -10.654 16.726 1.00 93.50 89 ARG A O 1
ATOM 678 N N . PHE A 1 90 ? -2.372 -11.786 15.963 1.00 94.06 90 PHE A N 1
ATOM 679 C CA . PHE A 1 90 ? -1.519 -10.612 15.827 1.00 94.06 90 PHE A CA 1
ATOM 680 C C . PHE A 1 90 ? -2.037 -9.665 14.730 1.00 94.06 90 PHE A C 1
ATOM 682 O O . PHE A 1 90 ? -2.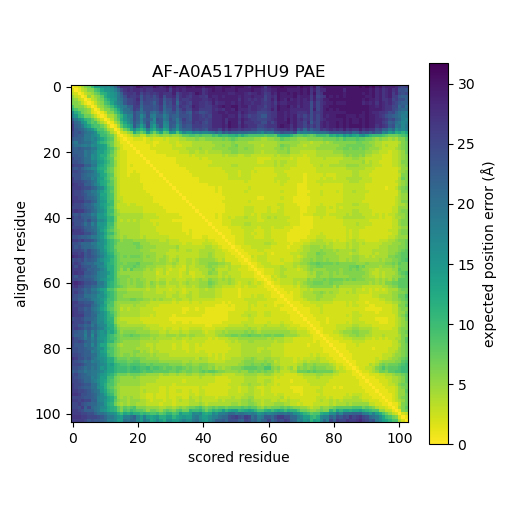423 -10.106 13.647 1.00 94.06 90 PHE A O 1
ATOM 689 N N . GLN A 1 91 ? -2.009 -8.357 15.004 1.00 95.38 91 GLN A N 1
ATOM 690 C CA . GLN A 1 91 ? -2.334 -7.304 14.041 1.00 95.38 91 GLN A CA 1
ATOM 691 C C . GLN A 1 91 ? -1.407 -6.099 14.222 1.00 95.38 91 GLN A C 1
ATOM 693 O O . GLN A 1 91 ? -1.369 -5.500 15.300 1.00 95.38 91 GLN A O 1
ATOM 698 N N . SER A 1 92 ? -0.757 -5.669 13.144 1.00 95.12 92 SER A N 1
ATOM 699 C CA . SER A 1 92 ? 0.022 -4.431 13.083 1.00 95.12 92 SER A CA 1
ATOM 700 C C . SER A 1 92 ? -0.543 -3.473 12.031 1.00 95.12 92 SER A C 1
ATOM 702 O O . SER A 1 92 ? -1.283 -3.871 11.134 1.00 95.12 92 SER A O 1
ATOM 704 N N . LEU A 1 93 ? -0.214 -2.189 12.173 1.00 95.75 93 LEU A N 1
ATOM 705 C CA . LEU A 1 93 ? -0.455 -1.158 11.169 1.00 95.75 93 LEU A CA 1
ATOM 706 C C . LEU A 1 93 ? 0.860 -0.406 10.971 1.00 95.75 93 LEU A C 1
ATOM 708 O O . LEU A 1 93 ? 1.458 0.047 11.945 1.00 95.75 93 LEU A O 1
ATOM 712 N N . ILE A 1 94 ? 1.299 -0.296 9.721 1.00 95.12 94 ILE A N 1
ATOM 713 C CA . ILE A 1 94 ? 2.475 0.476 9.318 1.00 95.12 94 ILE A CA 1
ATOM 714 C C . ILE A 1 94 ? 1.976 1.554 8.363 1.00 95.12 94 ILE A C 1
ATOM 716 O O . ILE A 1 94 ? 1.198 1.254 7.459 1.00 95.12 94 ILE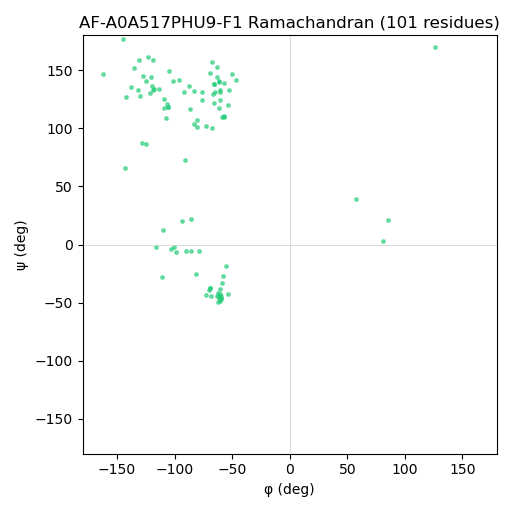 A O 1
ATOM 720 N N . VAL A 1 95 ? 2.416 2.794 8.573 1.00 94.69 95 VAL A N 1
ATOM 721 C CA . VAL A 1 95 ? 2.033 3.943 7.745 1.00 94.69 95 VAL A CA 1
ATOM 722 C C . VAL A 1 95 ? 3.302 4.614 7.216 1.00 94.69 95 VAL A C 1
ATOM 724 O O . VAL A 1 95 ? 3.833 5.513 7.867 1.00 94.69 95 VAL A O 1
ATOM 727 N N . PRO A 1 96 ? 3.840 4.154 6.073 1.00 91.69 96 PRO A N 1
ATOM 728 C CA . PRO A 1 96 ? 4.885 4.879 5.364 1.00 91.69 96 PRO A CA 1
ATOM 729 C C . PRO A 1 96 ? 4.318 6.199 4.836 1.00 91.69 96 PRO A C 1
ATOM 731 O O . PRO A 1 96 ? 3.195 6.233 4.334 1.00 91.69 96 PRO A O 1
ATOM 734 N N . VAL A 1 97 ? 5.090 7.276 4.944 1.00 91.12 97 VAL A N 1
ATOM 735 C CA . VAL A 1 97 ? 4.690 8.611 4.488 1.00 91.12 97 VAL A CA 1
ATOM 736 C C . VAL A 1 97 ? 5.673 9.123 3.443 1.00 91.12 97 VAL A C 1
ATOM 738 O O . VAL A 1 97 ? 6.872 8.867 3.536 1.00 91.12 97 VAL A O 1
ATOM 741 N N . SER A 1 98 ? 5.147 9.848 2.461 1.00 88.69 98 SER A N 1
ATOM 742 C CA . SER A 1 98 ? 5.909 10.600 1.466 1.00 88.69 98 SER A CA 1
ATOM 743 C C . SER A 1 98 ? 5.382 12.032 1.455 1.00 88.69 98 SER A C 1
ATOM 745 O O . SER A 1 98 ? 4.190 12.252 1.669 1.00 88.69 98 SER A O 1
ATOM 747 N N . ASP A 1 99 ? 6.262 12.999 1.236 1.00 83.00 99 ASP A N 1
ATOM 748 C CA . ASP A 1 99 ? 5.933 14.419 1.092 1.00 83.00 99 ASP A CA 1
ATOM 749 C C . ASP A 1 99 ? 5.654 14.817 -0.368 1.00 83.00 99 ASP A C 1
ATOM 751 O O . ASP A 1 99 ? 5.244 15.948 -0.640 1.00 83.00 99 ASP A O 1
ATOM 755 N N . ARG A 1 100 ? 5.853 13.898 -1.323 1.00 75.75 100 ARG A N 1
ATOM 756 C CA . ARG A 1 100 ? 5.604 14.147 -2.748 1.00 75.75 100 ARG A CA 1
ATOM 757 C C . ARG A 1 100 ? 4.128 13.955 -3.089 1.00 75.75 100 ARG A C 1
ATOM 759 O O . ARG A 1 100 ? 3.515 12.952 -2.744 1.00 75.75 100 ARG A O 1
ATOM 766 N N . ALA A 1 101 ? 3.576 14.925 -3.815 1.00 61.25 101 ALA A N 1
ATOM 767 C CA . ALA A 1 101 ? 2.164 14.985 -4.200 1.00 61.25 101 ALA A CA 1
ATOM 768 C C . ALA A 1 101 ? 1.825 14.214 -5.500 1.00 61.25 101 ALA A C 1
ATOM 770 O O . ALA A 1 101 ? 0.858 14.546 -6.180 1.00 61.25 101 ALA A O 1
ATOM 771 N N . SER A 1 102 ? 2.646 13.245 -5.910 1.00 56.06 102 SER A N 1
ATOM 772 C CA . SER A 1 102 ? 2.577 12.586 -7.223 1.00 56.06 102 SER A CA 1
ATOM 773 C C . SER A 1 102 ? 1.687 11.336 -7.222 1.00 56.06 102 SER A C 1
ATOM 775 O O . SER A 1 102 ? 2.197 10.223 -7.327 1.00 56.06 102 SER A O 1
ATOM 777 N N . LEU A 1 103 ? 0.360 11.508 -7.158 1.00 53.84 103 LEU A N 1
ATOM 778 C CA . LEU A 1 103 ? -0.632 10.466 -7.483 1.00 53.84 103 LEU A CA 1
ATOM 779 C C . LEU A 1 103 ? -1.840 11.035 -8.228 1.00 53.84 103 LEU A C 1
ATOM 781 O O . LEU A 1 103 ? -2.394 12.053 -7.760 1.00 53.84 103 LEU A O 1
#

pLDDT: mean 86.56, std 14.92, range [38.28, 96.69]

Solvent-accessible surface area (backbone atoms only — not comparable to full-atom values): 7248 Å² total; per-residue (Å²): 137,83,83,80,82,78,80,73,79,76,75,76,75,74,80,80,83,83,43,90,91,46,39,71,59,56,51,49,42,49,50,50,50,50,45,11,57,73,30,74,29,72,72,26,74,32,75,52,91,57,61,58,57,93,86,69,60,92,56,83,87,60,66,60,93,50,71,54,69,46,63,35,71,78,74,93,49,93,82,85,85,84,80,77,93,50,95,91,51,94,85,87,85,86,82,88,82,76,93,74,86,74,123

Radius of gyration: 19.57 Å; Cα contacts (8 Å, |Δi|>4): 70; chains: 1; bounding box: 32×64×49 Å

Sequence (103 aa):
MVLLICLMPTALKGGETVNVLNYISAETDLQFKDYAALAGGVGKLLNVREVYSVKNQTTIHGNRDILYSFGVYDLASPVTVIKPAAPDRFQSLIVPVSDRASL

Foldseek 3Di:
DDDDDDPDPPPPPPDDDDDPVCVVVVLVLQLLVVLQVVQVHAPGKDWAPAFADPPDHSDPPDDRVDTDITHHYDVPDDDDDDDDDDPPDDDDDDDDDDPDPRD

Mean predicted aligned error: 8.33 Å

Secondary structure (DSSP, 8-state):
------------PPPPPP-TTTHHHHHHHHHHHHHHHHHTSTT-EEE--SPPPSSS-SSTT--SSS--EEE---TTS-----PPP-TTS--------------

Organism: NCBI:txid2605989